Protein AF-A0A966CEP1-F1 (afdb_monomer_lite)

Structure (mmCIF, N/CA/C/O backbone):
data_AF-A0A966CEP1-F1
#
_entry.id   AF-A0A966CEP1-F1
#
loop_
_atom_site.group_PDB
_atom_site.id
_atom_site.type_symbol
_atom_site.label_atom_id
_atom_site.label_alt_id
_atom_site.label_comp_id
_atom_site.label_asym_id
_atom_site.label_entity_id
_atom_site.label_seq_id
_atom_site.pdbx_PDB_ins_code
_atom_site.Cartn_x
_atom_site.Cartn_y
_atom_site.Cartn_z
_atom_site.occupancy
_atom_site.B_iso_or_equiv
_atom_site.auth_seq_id
_atom_site.auth_comp_id
_atom_site.auth_asym_id
_atom_site.auth_atom_id
_atom_site.pdbx_PDB_model_num
ATOM 1 N N . ASP A 1 1 ? 0.788 4.257 -6.431 1.00 67.19 1 ASP A N 1
ATOM 2 C CA . ASP A 1 1 ? 0.683 2.963 -7.118 1.00 67.19 1 ASP A CA 1
ATOM 3 C C . ASP A 1 1 ? 1.953 2.121 -7.114 1.00 67.19 1 ASP A C 1
ATOM 5 O O . ASP A 1 1 ? 1.866 0.923 -7.299 1.00 67.19 1 ASP A O 1
ATOM 9 N N . ALA A 1 2 ? 3.136 2.689 -6.864 1.00 80.38 2 ALA A N 1
ATOM 10 C CA . ALA A 1 2 ? 4.328 1.896 -6.546 1.00 80.38 2 ALA A CA 1
ATOM 11 C C . ALA A 1 2 ? 4.901 2.324 -5.183 1.00 80.38 2 ALA A C 1
ATOM 13 O O . ALA A 1 2 ? 4.385 3.274 -4.593 1.00 80.38 2 ALA A O 1
ATOM 14 N N . CYS A 1 3 ? 5.925 1.614 -4.695 1.00 90.62 3 CYS A N 1
ATOM 15 C CA . CYS A 1 3 ? 6.645 1.909 -3.448 1.00 90.62 3 CYS A CA 1
ATOM 16 C C . CYS A 1 3 ? 7.240 3.325 -3.417 1.00 90.62 3 CYS A C 1
ATOM 18 O O . CYS A 1 3 ? 7.340 3.980 -4.459 1.00 90.62 3 CYS A O 1
ATOM 20 N N . ASP A 1 4 ? 7.735 3.759 -2.258 1.00 88.56 4 ASP A N 1
ATOM 21 C CA . ASP A 1 4 ? 8.322 5.096 -2.074 1.00 88.56 4 ASP A CA 1
ATOM 22 C C . ASP A 1 4 ? 9.551 5.354 -2.962 1.00 88.56 4 ASP A C 1
ATOM 24 O O . ASP A 1 4 ? 9.866 6.497 -3.289 1.00 88.56 4 ASP A O 1
ATOM 28 N N . VAL A 1 5 ? 10.188 4.290 -3.459 1.00 92.25 5 VAL A N 1
ATOM 29 C CA . VAL A 1 5 ? 11.285 4.375 -4.434 1.00 92.25 5 VAL A CA 1
ATOM 30 C C . VAL A 1 5 ? 10.770 4.542 -5.871 1.00 92.25 5 VAL A C 1
ATOM 32 O O . VAL A 1 5 ? 11.313 5.320 -6.657 1.00 92.25 5 VAL A O 1
ATOM 35 N N . CYS A 1 6 ? 9.719 3.808 -6.250 1.00 94.31 6 CYS A N 1
ATOM 36 C CA . CYS A 1 6 ? 9.284 3.692 -7.646 1.00 94.31 6 CYS A CA 1
ATOM 37 C C . CYS A 1 6 ? 8.041 4.526 -7.994 1.00 94.31 6 CYS A C 1
ATOM 39 O O . CYS A 1 6 ? 7.690 4.607 -9.175 1.00 94.31 6 CYS A O 1
ATOM 41 N N . TYR A 1 7 ? 7.362 5.150 -7.022 1.00 90.88 7 TYR A N 1
ATOM 42 C CA . TYR A 1 7 ? 6.065 5.811 -7.239 1.00 90.88 7 TYR A CA 1
ATOM 43 C C . TYR A 1 7 ? 6.100 6.874 -8.343 1.00 90.88 7 TYR A C 1
ATOM 45 O O . TYR A 1 7 ? 5.121 7.011 -9.079 1.00 90.88 7 TYR A O 1
ATOM 53 N N . ARG A 1 8 ? 7.231 7.576 -8.508 1.00 93.06 8 ARG A N 1
ATOM 54 C CA . ARG A 1 8 ? 7.419 8.622 -9.527 1.00 93.06 8 ARG A CA 1
ATOM 55 C C . ARG A 1 8 ? 7.208 8.132 -10.963 1.00 93.06 8 ARG A C 1
ATOM 57 O O . ARG A 1 8 ? 6.811 8.915 -11.816 1.00 93.06 8 ARG A O 1
ATOM 64 N N . TYR A 1 9 ? 7.427 6.840 -11.216 1.00 94.62 9 TYR A N 1
ATOM 65 C CA . TYR A 1 9 ? 7.257 6.231 -12.536 1.00 94.62 9 TYR A CA 1
ATOM 66 C C . TYR A 1 9 ? 5.812 5.820 -12.837 1.00 94.62 9 TYR A C 1
ATOM 68 O O . TYR A 1 9 ? 5.512 5.490 -13.979 1.00 94.62 9 TYR A O 1
ATOM 76 N N . LYS A 1 10 ? 4.920 5.827 -11.833 1.00 93.12 10 LYS A N 1
ATOM 77 C CA . LYS A 1 10 ? 3.476 5.558 -11.977 1.00 93.12 10 LYS A CA 1
ATOM 78 C C . LYS A 1 10 ? 3.126 4.234 -12.684 1.00 93.12 10 LYS A C 1
ATOM 80 O O . LYS A 1 10 ? 2.095 4.143 -13.334 1.00 93.12 10 LYS A O 1
ATOM 85 N N . LYS A 1 11 ? 3.970 3.202 -12.548 1.00 95.06 11 LYS A N 1
ATOM 86 C CA . LYS A 1 11 ? 3.771 1.902 -13.220 1.00 95.06 11 LYS A CA 1
ATOM 87 C C . LYS A 1 11 ? 2.938 0.882 -12.438 1.00 95.06 11 LYS A C 1
ATOM 89 O O . LYS A 1 11 ? 2.519 -0.112 -13.019 1.00 95.06 11 LYS A O 1
ATOM 94 N N . GLY A 1 12 ? 2.704 1.093 -11.144 1.00 94.25 12 GLY A N 1
ATOM 95 C CA . GLY A 1 12 ? 1.865 0.181 -10.364 1.00 94.25 12 GLY A CA 1
ATOM 96 C C . GLY A 1 12 ? 2.549 -1.125 -9.938 1.00 94.25 12 GLY A C 1
ATOM 97 O O . GLY A 1 12 ? 3.767 -1.310 -10.083 1.00 94.25 12 GLY A O 1
ATOM 98 N N . TYR A 1 13 ? 1.714 -2.050 -9.473 1.00 96.06 13 TYR A N 1
ATOM 99 C CA . TYR A 1 13 ? 2.023 -3.465 -9.285 1.00 96.06 13 TYR A CA 1
ATOM 100 C C . TYR A 1 13 ? 1.083 -4.318 -10.139 1.00 96.06 13 TYR A C 1
ATOM 102 O O . TYR A 1 13 ? 0.009 -3.865 -10.530 1.00 96.06 13 TYR A O 1
ATOM 110 N N . ARG A 1 14 ? 1.468 -5.563 -10.399 1.00 96.81 14 ARG A N 1
ATOM 111 C CA . ARG A 1 14 ? 0.571 -6.601 -10.917 1.00 96.81 14 ARG A CA 1
ATOM 112 C C . ARG A 1 14 ? 0.621 -7.820 -10.008 1.00 96.81 14 ARG A C 1
ATOM 114 O O . ARG A 1 14 ? 1.652 -8.064 -9.383 1.00 96.81 14 ARG A O 1
ATOM 121 N N . GLN A 1 15 ? -0.462 -8.580 -9.957 1.00 97.12 15 GLN A N 1
ATOM 122 C CA . GLN A 1 15 ? -0.489 -9.853 -9.247 1.00 97.12 15 GLN A CA 1
ATOM 123 C C . GLN A 1 15 ? -0.052 -10.988 -10.183 1.00 97.12 15 GLN A C 1
ATOM 125 O O . GLN A 1 15 ? -0.495 -11.057 -11.328 1.00 97.12 15 GLN A O 1
ATOM 130 N N . GLU A 1 16 ? 0.805 -11.879 -9.689 1.00 98.12 16 GLU A N 1
ATOM 131 C CA . GLU A 1 16 ? 1.212 -13.120 -10.352 1.00 98.12 16 GLU A CA 1
ATOM 132 C C . GLU A 1 16 ? 1.136 -14.273 -9.347 1.00 98.12 16 GLU A C 1
ATOM 134 O O . GLU A 1 16 ? 2.053 -14.467 -8.543 1.00 98.12 16 GLU A O 1
ATOM 139 N N . GLY A 1 17 ? 0.036 -15.031 -9.380 1.00 97.62 17 GLY A N 1
ATOM 140 C CA . GLY A 1 17 ? -0.246 -16.048 -8.365 1.00 97.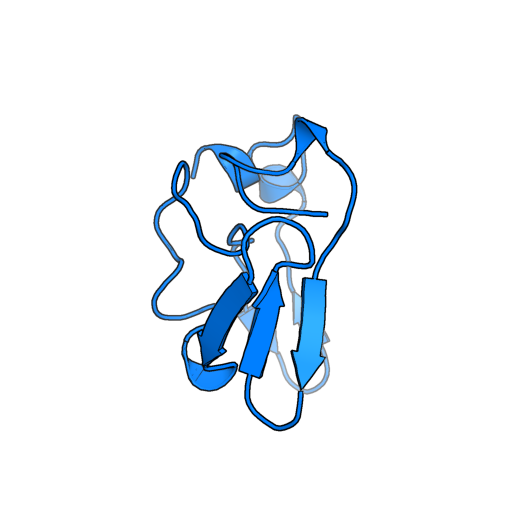62 17 GLY A CA 1
ATOM 141 C C . GLY A 1 17 ? -0.286 -15.421 -6.970 1.00 97.62 17 GLY A C 1
ATOM 142 O O . GLY A 1 17 ? -1.015 -14.452 -6.749 1.00 97.62 17 GLY A O 1
ATOM 143 N N . ASP A 1 18 ? 0.560 -15.928 -6.074 1.00 97.81 18 ASP A N 1
ATOM 144 C CA . ASP A 1 18 ? 0.664 -15.483 -4.676 1.00 97.81 18 ASP A CA 1
ATOM 145 C C . ASP A 1 18 ? 1.653 -14.326 -4.467 1.00 97.81 18 ASP A C 1
ATOM 147 O O . ASP A 1 18 ? 2.092 -14.060 -3.345 1.00 97.81 18 ASP A O 1
ATOM 151 N N . TYR A 1 19 ? 2.042 -13.635 -5.541 1.00 98.00 19 TYR A N 1
ATOM 152 C CA . TYR A 1 19 ? 2.993 -12.529 -5.488 1.00 98.00 19 TYR A CA 1
ATOM 153 C C . TYR A 1 19 ? 2.405 -11.239 -6.045 1.00 98.00 19 TYR A C 1
ATOM 155 O O . TYR A 1 19 ? 1.758 -11.228 -7.090 1.00 98.00 19 TYR A O 1
ATOM 163 N N . MET A 1 20 ? 2.754 -10.123 -5.409 1.00 96.75 20 MET A N 1
ATOM 164 C CA . MET A 1 20 ? 2.660 -8.795 -6.009 1.00 96.75 20 MET A CA 1
ATOM 165 C C . MET A 1 20 ? 4.007 -8.411 -6.618 1.00 96.75 20 MET A C 1
ATOM 167 O O . MET A 1 20 ? 5.036 -8.455 -5.945 1.00 96.75 20 MET A O 1
ATOM 171 N N . VAL A 1 21 ? 4.013 -8.025 -7.893 1.00 97.56 21 VAL A N 1
ATOM 172 C CA . VAL A 1 21 ? 5.226 -7.726 -8.666 1.00 97.56 21 VAL A CA 1
ATOM 173 C C . VAL A 1 21 ? 5.248 -6.259 -9.070 1.00 97.56 21 VAL A C 1
ATOM 175 O O . VAL A 1 21 ? 4.295 -5.753 -9.665 1.00 97.56 21 VAL A O 1
ATOM 178 N N . CYS A 1 22 ? 6.335 -5.549 -8.760 1.00 97.19 22 CYS A N 1
ATOM 179 C CA . CYS A 1 22 ? 6.490 -4.153 -9.163 1.00 97.19 22 CYS A CA 1
ATOM 180 C C . CYS A 1 22 ? 6.693 -4.055 -10.678 1.00 97.19 22 CYS A C 1
ATOM 182 O O . CYS A 1 22 ? 7.654 -4.603 -11.219 1.00 97.19 22 CYS A O 1
ATOM 184 N N . ASN A 1 23 ? 5.855 -3.276 -11.363 1.00 97.44 23 ASN A N 1
ATOM 185 C CA . ASN A 1 23 ? 5.967 -3.083 -12.813 1.00 97.44 23 ASN A CA 1
ATOM 186 C C . ASN A 1 23 ? 7.151 -2.185 -13.217 1.00 97.44 23 ASN A C 1
ATOM 188 O O . ASN A 1 23 ? 7.436 -2.038 -14.404 1.00 97.44 23 ASN A O 1
ATOM 192 N N . ASN A 1 24 ? 7.829 -1.554 -12.250 1.00 97.12 24 ASN A N 1
ATOM 193 C CA . ASN A 1 24 ? 9.010 -0.735 -12.513 1.00 97.12 24 ASN A CA 1
ATOM 194 C C . ASN A 1 24 ? 10.331 -1.495 -12.337 1.00 97.12 24 ASN A C 1
ATOM 196 O O . ASN A 1 24 ? 11.151 -1.465 -13.245 1.00 97.12 24 ASN A O 1
ATOM 200 N N . CYS A 1 25 ? 10.546 -2.141 -11.185 1.00 96.38 25 CYS A N 1
ATOM 201 C CA . CYS A 1 25 ? 11.820 -2.801 -10.862 1.00 96.38 25 CYS A CA 1
ATOM 202 C C . CYS A 1 25 ? 11.766 -4.336 -10.877 1.00 96.38 25 CYS A C 1
ATOM 204 O O . CYS A 1 25 ? 12.803 -4.969 -10.732 1.00 96.38 25 CYS A O 1
ATOM 206 N N . GLY A 1 26 ? 10.585 -4.946 -11.022 1.00 97.00 26 GLY A N 1
ATOM 207 C CA . GLY A 1 26 ? 10.436 -6.403 -11.068 1.00 97.00 26 GLY A CA 1
ATOM 208 C C . GLY A 1 26 ? 10.488 -7.118 -9.713 1.00 97.00 26 GLY A C 1
ATOM 209 O O . GLY A 1 26 ? 10.258 -8.325 -9.682 1.00 97.00 26 GLY A O 1
ATOM 210 N N . ASN A 1 27 ? 10.728 -6.410 -8.600 1.00 96.50 27 ASN A N 1
ATOM 211 C CA . ASN A 1 27 ? 10.681 -7.012 -7.263 1.00 96.50 27 ASN A CA 1
ATOM 212 C C . ASN A 1 27 ? 9.336 -7.697 -7.001 1.00 96.50 27 ASN A C 1
ATOM 214 O O . ASN A 1 27 ? 8.281 -7.169 -7.369 1.00 96.50 27 ASN A O 1
ATOM 218 N N . ARG A 1 28 ? 9.402 -8.847 -6.325 1.00 97.25 28 ARG A N 1
ATOM 219 C CA . ARG A 1 28 ? 8.268 -9.715 -6.001 1.00 97.25 28 ARG A CA 1
ATOM 220 C C . ARG A 1 28 ? 8.075 -9.749 -4.488 1.00 97.25 28 ARG A C 1
ATOM 222 O O . ARG A 1 28 ? 9.040 -9.964 -3.760 1.00 97.25 28 ARG A O 1
ATOM 229 N N . TYR A 1 29 ? 6.839 -9.585 -4.041 1.00 96.12 29 TYR A N 1
ATOM 230 C CA . TYR A 1 29 ? 6.462 -9.603 -2.629 1.00 96.12 29 TYR A CA 1
ATOM 231 C C . TYR A 1 29 ? 5.406 -10.688 -2.423 1.00 96.12 29 TYR A C 1
ATOM 233 O O . TYR A 1 29 ? 4.391 -10.648 -3.126 1.00 96.12 29 TYR A O 1
ATOM 24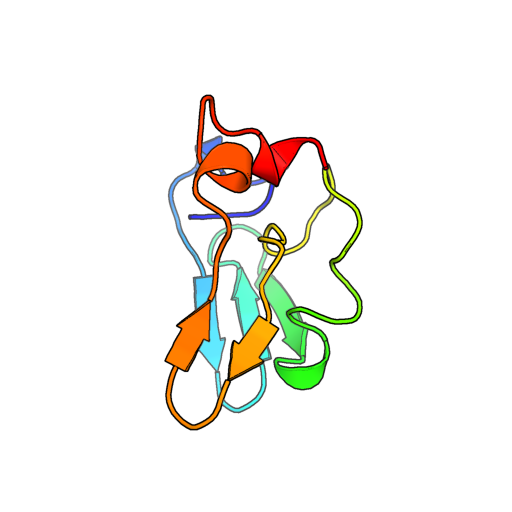1 N N . PRO A 1 30 ? 5.616 -11.656 -1.515 1.00 97.06 30 PRO A N 1
ATOM 242 C CA . PRO A 1 30 ? 4.582 -12.622 -1.166 1.00 97.06 30 PRO A CA 1
ATOM 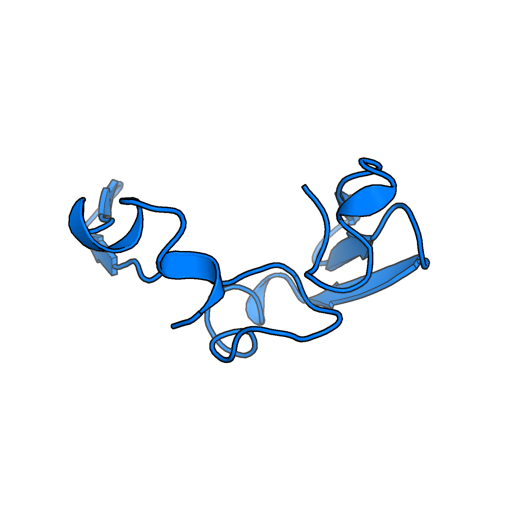243 C C . PRO A 1 30 ? 3.332 -11.893 -0.670 1.00 97.06 30 PRO A C 1
ATOM 245 O O . PRO A 1 30 ? 3.431 -11.005 0.177 1.00 97.06 30 PRO A O 1
ATOM 248 N N . MET A 1 31 ? 2.155 -12.270 -1.165 1.00 94.81 31 MET A N 1
ATOM 249 C CA . MET A 1 31 ? 0.892 -11.649 -0.750 1.00 94.81 31 MET A CA 1
ATOM 250 C C . MET A 1 31 ? 0.647 -11.788 0.753 1.00 94.81 31 MET A C 1
ATOM 252 O O . MET A 1 31 ? 0.156 -10.855 1.376 1.00 94.81 31 MET A O 1
ATOM 256 N N . VAL A 1 32 ? 1.065 -12.909 1.345 1.00 94.88 32 VAL A N 1
ATOM 257 C CA . VAL A 1 32 ? 0.992 -13.158 2.796 1.00 94.88 32 VAL A CA 1
ATOM 258 C C . VAL A 1 32 ? 1.835 -12.182 3.633 1.00 94.88 32 VAL A C 1
ATOM 260 O O . VAL A 1 32 ? 1.553 -11.986 4.814 1.00 94.88 32 VAL A O 1
ATOM 263 N N . GLY A 1 33 ? 2.843 -11.550 3.021 1.00 92.56 33 GLY A N 1
ATOM 264 C CA . GLY A 1 33 ? 3.683 -10.517 3.633 1.00 92.56 33 GLY A CA 1
ATOM 265 C C . GLY A 1 33 ? 3.056 -9.114 3.594 1.00 92.56 33 GLY A C 1
ATOM 266 O O . GLY A 1 33 ? 3.512 -8.198 4.284 1.00 92.56 33 GLY A O 1
ATOM 267 N N . LEU A 1 34 ? 2.010 -8.910 2.786 1.00 91.12 34 LEU A N 1
ATOM 268 C CA . LEU A 1 34 ? 1.343 -7.616 2.647 1.00 91.12 34 LEU A CA 1
ATOM 269 C C . LEU A 1 34 ? 0.379 -7.399 3.815 1.00 91.12 34 LEU A C 1
ATOM 271 O O . LEU A 1 34 ? -0.534 -8.183 4.047 1.00 91.12 34 LEU A O 1
ATOM 275 N N . GLY A 1 35 ? 0.587 -6.317 4.560 1.00 88.25 35 GLY A N 1
ATOM 276 C CA . GLY A 1 35 ? -0.114 -6.034 5.812 1.00 88.25 35 GLY A CA 1
ATOM 277 C C . GLY A 1 35 ? 0.580 -6.597 7.058 1.00 88.25 35 GLY A C 1
ATOM 278 O O . GLY A 1 35 ? 0.183 -6.273 8.179 1.00 88.25 35 GLY A O 1
ATOM 279 N N . THR A 1 36 ? 1.625 -7.414 6.891 1.00 89.81 36 THR A N 1
ATOM 280 C CA . THR A 1 36 ? 2.321 -8.106 7.987 1.00 89.81 36 THR A CA 1
ATOM 281 C C . THR A 1 36 ? 3.791 -7.698 8.074 1.00 89.81 36 THR A C 1
ATOM 283 O O . THR A 1 36 ? 4.212 -7.194 9.115 1.00 89.81 36 THR A O 1
ATOM 286 N N . GLU A 1 37 ? 4.544 -7.847 6.985 1.00 91.25 37 GLU A N 1
ATOM 287 C CA . GLU A 1 37 ? 5.988 -7.584 6.909 1.00 91.25 37 GLU A CA 1
ATOM 288 C C . GLU A 1 37 ? 6.296 -6.147 6.472 1.00 91.25 37 GLU A C 1
ATOM 290 O O . GLU A 1 37 ? 7.285 -5.553 6.895 1.00 91.25 37 GLU A O 1
ATOM 295 N N . ASN A 1 38 ? 5.417 -5.546 5.669 1.00 89.62 38 ASN A N 1
ATOM 296 C CA . ASN A 1 38 ? 5.619 -4.220 5.081 1.00 89.62 38 ASN A CA 1
ATOM 297 C C . ASN A 1 38 ? 5.185 -3.054 5.980 1.00 89.62 38 ASN A C 1
ATOM 299 O O . ASN A 1 38 ? 4.924 -1.967 5.476 1.00 89.62 38 ASN A O 1
ATOM 303 N N . LYS A 1 39 ? 5.087 -3.268 7.298 1.00 88.00 39 LYS A N 1
ATOM 304 C CA . LYS A 1 39 ? 4.531 -2.286 8.245 1.00 88.00 39 LYS A CA 1
ATOM 305 C C . LYS A 1 39 ? 5.369 -1.022 8.408 1.00 88.00 39 LYS A C 1
ATOM 307 O O . LYS A 1 39 ? 4.841 -0.038 8.902 1.00 88.00 39 LYS A O 1
ATOM 312 N N . ASN A 1 40 ? 6.641 -1.063 8.013 1.00 85.38 40 ASN A N 1
ATOM 313 C CA . ASN A 1 40 ? 7.524 0.095 8.047 1.00 85.38 40 ASN A CA 1
ATOM 314 C C . ASN A 1 40 ? 7.473 0.844 6.701 1.00 85.38 40 ASN A C 1
ATOM 316 O O . ASN A 1 40 ? 7.610 0.209 5.648 1.00 85.38 40 ASN A O 1
ATOM 320 N N . PRO A 1 41 ? 7.337 2.177 6.711 1.00 81.50 41 PRO A N 1
ATOM 321 C CA . PRO A 1 41 ? 7.237 2.995 5.509 1.00 81.50 41 PRO A CA 1
ATOM 322 C C . PRO A 1 41 ? 8.627 3.289 4.914 1.00 81.50 41 PRO A C 1
ATOM 324 O O . PRO A 1 41 ? 9.661 2.984 5.512 1.00 81.50 41 PRO A O 1
ATOM 327 N N . GLY A 1 42 ? 8.681 3.923 3.738 1.00 80.94 42 GLY A N 1
ATOM 328 C CA . GLY A 1 42 ? 9.912 4.494 3.173 1.00 80.94 42 GLY A CA 1
ATOM 329 C C . GLY A 1 42 ? 10.784 3.530 2.362 1.00 80.94 42 GLY A C 1
ATOM 330 O O . GLY A 1 42 ? 11.883 3.897 1.947 1.00 80.94 42 GLY A O 1
ATOM 331 N N . GLY A 1 43 ? 10.325 2.299 2.126 1.00 88.00 43 GLY A N 1
ATOM 332 C CA . GLY A 1 43 ? 11.115 1.234 1.503 1.00 88.00 43 GLY A CA 1
ATOM 333 C C . GLY A 1 43 ? 10.742 0.900 0.058 1.00 88.00 43 GLY A C 1
ATOM 334 O O . GLY A 1 43 ? 9.736 1.347 -0.496 1.00 88.00 43 GLY A O 1
ATOM 335 N N . CYS A 1 44 ? 11.542 0.026 -0.560 1.00 91.75 44 CYS A N 1
ATOM 336 C CA . CYS A 1 44 ? 11.174 -0.650 -1.806 1.00 91.75 44 CYS A CA 1
ATOM 337 C C . CYS A 1 44 ? 10.213 -1.811 -1.500 1.00 91.75 44 CYS A C 1
ATOM 339 O O . CYS A 1 44 ? 10.592 -2.970 -1.623 1.00 91.75 44 CYS A O 1
ATOM 341 N N . TRP A 1 45 ? 9.006 -1.475 -1.040 1.00 92.19 45 TRP A N 1
ATOM 342 C CA . TRP A 1 45 ? 7.901 -2.384 -0.716 1.00 92.19 45 TRP A CA 1
ATOM 343 C C . TRP A 1 45 ? 6.552 -1.699 -1.003 1.00 92.19 45 TRP A C 1
ATOM 345 O O . TRP A 1 45 ? 6.484 -0.465 -0.988 1.00 92.19 45 TRP A O 1
ATOM 355 N N . PRO A 1 46 ? 5.462 -2.439 -1.292 1.00 91.88 46 PRO A N 1
ATOM 356 C CA . PRO A 1 46 ? 4.120 -1.863 -1.301 1.00 91.88 46 PRO A CA 1
ATOM 357 C C . PRO A 1 46 ? 3.856 -1.115 0.008 1.00 91.88 46 PRO A C 1
ATOM 359 O O . PRO A 1 46 ? 4.178 -1.628 1.077 1.00 91.88 46 PRO A O 1
ATOM 362 N N . GLY A 1 47 ? 3.308 0.098 -0.074 1.00 89.25 47 GLY A N 1
ATOM 363 C CA . GLY A 1 47 ? 3.075 0.906 1.121 1.00 89.25 47 GLY A CA 1
ATOM 364 C C . GLY A 1 47 ? 1.998 0.288 2.012 1.00 89.25 47 GLY A C 1
ATOM 365 O O . GLY A 1 47 ? 0.997 -0.229 1.510 1.00 89.25 47 GLY A O 1
ATOM 366 N N . TYR A 1 48 ? 2.221 0.320 3.322 1.00 90.50 48 TYR A N 1
ATOM 367 C CA . TYR A 1 48 ? 1.288 -0.206 4.309 1.00 90.50 48 TYR A CA 1
ATOM 368 C C . TYR A 1 48 ? 0.257 0.847 4.710 1.00 90.50 48 TYR A C 1
ATOM 370 O O . TYR A 1 48 ? 0.572 2.015 4.907 1.00 90.50 48 TYR A O 1
ATOM 378 N N . LEU A 1 49 ? -0.995 0.412 4.830 1.00 90.44 49 LEU A N 1
ATOM 379 C CA . LEU A 1 49 ? -2.089 1.215 5.352 1.00 90.44 49 LEU A CA 1
ATOM 380 C C . LEU A 1 49 ? -2.656 0.479 6.567 1.00 90.44 49 LEU A C 1
ATOM 382 O O . LEU A 1 49 ? -3.207 -0.611 6.383 1.00 90.44 49 LEU A O 1
ATOM 386 N N . PRO A 1 50 ? -2.524 1.031 7.788 1.00 91.19 50 PRO A N 1
ATOM 387 C CA . PRO A 1 50 ? -3.082 0.411 8.979 1.00 91.19 50 PRO A CA 1
ATOM 388 C C . PRO A 1 50 ? -4.568 0.101 8.810 1.00 91.19 50 PRO A C 1
ATOM 390 O O . PRO A 1 50 ? -5.371 0.964 8.451 1.00 91.19 50 PRO A O 1
ATOM 393 N N . ASN A 1 51 ? -4.924 -1.156 9.049 1.00 92.81 51 ASN A N 1
ATOM 394 C CA . ASN A 1 51 ? -6.284 -1.648 8.907 1.00 92.81 51 ASN A CA 1
ATOM 395 C C . ASN A 1 51 ? -6.549 -2.801 9.882 1.00 92.81 51 ASN A C 1
ATOM 397 O O . ASN A 1 51 ? -5.616 -3.399 10.422 1.00 92.81 51 ASN A O 1
ATOM 401 N N . ILE A 1 52 ? -7.827 -3.096 10.102 1.00 94.00 52 ILE A N 1
ATOM 402 C CA . ILE A 1 52 ? -8.289 -4.294 10.808 1.00 94.00 52 ILE A CA 1
ATOM 403 C C . ILE A 1 52 ? -9.372 -4.985 9.982 1.00 94.00 52 ILE A C 1
ATOM 4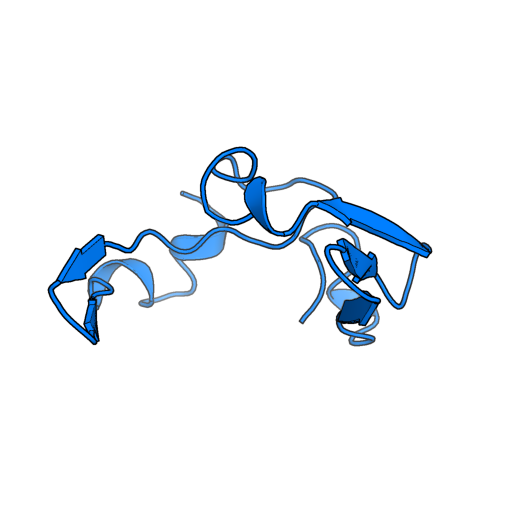05 O O . ILE A 1 52 ? -10.136 -4.325 9.275 1.00 94.00 52 ILE A O 1
ATOM 409 N N . ILE A 1 53 ? -9.461 -6.307 10.101 1.00 93.81 53 ILE A N 1
ATOM 410 C CA . ILE A 1 53 ? -10.535 -7.096 9.494 1.00 93.81 53 ILE A CA 1
ATOM 411 C C . ILE A 1 53 ? -11.645 -7.277 10.528 1.00 93.81 53 ILE A C 1
ATOM 413 O O . ILE A 1 53 ? -11.392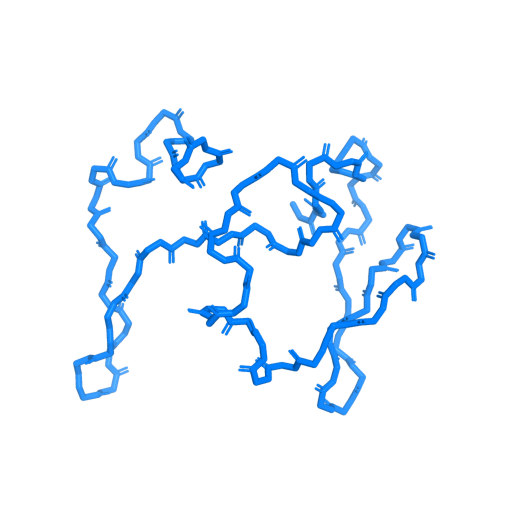 -7.766 11.630 1.00 93.81 53 ILE A O 1
ATOM 417 N N . GLN A 1 54 ? -12.868 -6.883 10.181 1.00 96.69 54 GLN A N 1
ATOM 418 C CA . GLN A 1 54 ? -14.055 -7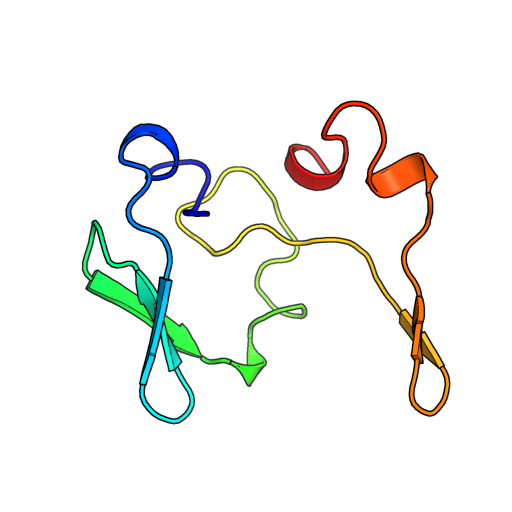.080 11.009 1.00 96.69 54 GLN A CA 1
ATOM 419 C C . GLN A 1 54 ? -15.158 -7.745 10.180 1.00 96.69 54 GLN A C 1
ATOM 421 O O . GLN A 1 54 ? -15.898 -7.080 9.449 1.00 96.69 54 GLN A O 1
ATOM 426 N N . GLY A 1 55 ? -15.264 -9.071 10.310 1.00 96.00 55 GLY A N 1
ATOM 427 C CA . GLY A 1 55 ? -16.113 -9.886 9.440 1.00 96.00 55 GLY A CA 1
ATOM 428 C C . GLY A 1 55 ? -15.649 -9.759 7.992 1.00 96.00 55 GLY A C 1
ATOM 429 O O . GLY A 1 55 ? -14.468 -9.939 7.710 1.00 96.00 55 GLY A O 1
ATOM 430 N N . ASP A 1 56 ? -16.562 -9.359 7.111 1.00 96.81 56 ASP A N 1
ATOM 431 C CA . ASP A 1 56 ? -16.286 -9.152 5.683 1.00 96.81 56 ASP A CA 1
ATOM 432 C C . ASP A 1 56 ? -15.751 -7.746 5.358 1.00 96.81 56 ASP A C 1
ATOM 434 O O . ASP A 1 56 ? -15.570 -7.393 4.193 1.00 96.81 56 ASP A O 1
ATOM 438 N N . ASN A 1 57 ? -15.510 -6.913 6.377 1.00 95.94 57 ASN A N 1
ATOM 439 C CA . ASN A 1 57 ? -15.086 -5.529 6.193 1.00 95.94 57 ASN A CA 1
ATOM 440 C C . ASN A 1 57 ? -13.605 -5.331 6.518 1.00 95.94 57 ASN A C 1
ATOM 442 O O . ASN A 1 57 ? -13.103 -5.811 7.535 1.00 95.94 57 ASN A O 1
ATOM 446 N N . VAL A 1 58 ? -12.941 -4.513 5.699 1.00 94.31 58 VAL A N 1
ATOM 447 C CA . VAL A 1 58 ? -11.637 -3.917 6.013 1.00 94.31 58 VAL A CA 1
ATOM 448 C C . VAL A 1 58 ? -11.884 -2.526 6.586 1.00 94.31 58 VAL A C 1
ATOM 450 O O . VAL A 1 58 ? -12.373 -1.637 5.888 1.00 94.31 58 VAL A O 1
ATOM 453 N N . LEU A 1 59 ? -11.557 -2.325 7.860 1.00 96.12 59 LEU A N 1
ATOM 454 C CA . LEU A 1 59 ? -11.716 -1.038 8.525 1.00 96.12 59 LEU A CA 1
ATOM 455 C C . LEU A 1 59 ? -10.396 -0.280 8.547 1.00 96.12 59 LEU A C 1
ATOM 457 O O . LEU A 1 59 ? -9.373 -0.789 9.003 1.00 96.12 59 LEU A O 1
ATOM 461 N N . ILE A 1 60 ? -10.451 0.966 8.092 1.00 94.38 60 ILE A N 1
ATOM 462 C CA . ILE A 1 60 ? -9.320 1.889 8.021 1.00 94.38 60 ILE A CA 1
ATOM 463 C C . ILE A 1 60 ? -9.722 3.144 8.786 1.00 94.38 60 ILE A C 1
ATOM 465 O O . ILE A 1 60 ? -10.813 3.685 8.578 1.00 94.38 60 ILE A O 1
ATOM 469 N N . LYS A 1 61 ? -8.857 3.635 9.677 1.00 94.88 61 LYS A N 1
ATOM 470 C CA . LYS A 1 61 ? -9.137 4.896 10.365 1.00 94.88 61 LYS A CA 1
ATOM 471 C C . LYS A 1 61 ? -9.008 6.037 9.370 1.00 94.88 61 LYS A C 1
ATOM 473 O O . LYS A 1 61 ? -7.993 6.172 8.692 1.00 94.88 61 LYS A O 1
ATOM 478 N N . LYS A 1 62 ? -10.004 6.922 9.345 1.00 95.06 62 LYS A N 1
ATOM 479 C CA . LYS A 1 62 ? -9.969 8.124 8.504 1.00 95.06 62 LYS A CA 1
ATOM 480 C C . LYS A 1 62 ? -8.692 8.947 8.730 1.00 95.06 62 LYS A C 1
ATOM 482 O O . LYS A 1 62 ? -8.083 9.392 7.764 1.00 95.06 62 LYS A O 1
ATOM 487 N N . SER A 1 63 ? -8.247 9.064 9.982 1.00 93.94 63 SER A N 1
ATOM 488 C CA . SER A 1 63 ? -7.016 9.774 10.356 1.00 93.94 63 SER A CA 1
ATOM 489 C C . SER A 1 63 ? -5.753 9.233 9.680 1.00 93.94 63 SER A C 1
ATOM 491 O O . SER A 1 63 ? -4.808 9.989 9.486 1.00 93.94 63 SER A O 1
ATOM 493 N N . ASP A 1 64 ? -5.719 7.947 9.317 1.00 90.88 64 ASP A N 1
ATOM 494 C CA . ASP A 1 64 ? -4.557 7.328 8.669 1.00 90.88 64 ASP A CA 1
ATOM 495 C C . ASP A 1 64 ? -4.513 7.645 7.159 1.00 90.88 64 ASP A C 1
ATOM 497 O O . ASP A 1 64 ? -3.453 7.588 6.535 1.00 90.88 64 ASP A O 1
ATOM 501 N N . LEU A 1 65 ? -5.644 8.057 6.571 1.00 90.12 65 LEU A N 1
ATOM 502 C CA . LEU A 1 65 ? -5.751 8.485 5.171 1.00 90.12 65 LEU A CA 1
ATOM 503 C C . LEU A 1 65 ? -5.458 9.978 4.976 1.00 90.12 65 LEU A C 1
ATOM 505 O O . LEU A 1 65 ? -4.987 10.389 3.912 1.00 90.12 65 LEU A O 1
ATOM 509 N N . GLU A 1 66 ? -5.749 10.796 5.984 1.00 93.56 66 GLU A N 1
ATOM 510 C CA . GLU A 1 66 ? -5.599 12.248 5.915 1.00 93.56 66 GLU A CA 1
ATOM 511 C C . GLU A 1 66 ? -4.140 12.651 5.659 1.00 93.56 66 GLU A C 1
ATOM 513 O O . GLU A 1 66 ? -3.205 12.084 6.221 1.00 93.56 66 GLU A O 1
ATOM 518 N N . ASN A 1 67 ? -3.934 13.637 4.779 1.00 87.12 67 ASN A N 1
ATOM 519 C CA . ASN A 1 67 ? -2.618 14.200 4.449 1.00 87.12 67 ASN A CA 1
ATOM 520 C C . ASN A 1 67 ? -1.549 13.167 4.031 1.00 87.12 67 ASN A C 1
ATOM 522 O O . ASN A 1 67 ? -0.358 13.407 4.210 1.00 87.12 67 ASN A O 1
ATOM 526 N N . ASN A 1 68 ? -1.954 12.024 3.459 1.00 81.06 68 ASN A N 1
ATOM 527 C CA . ASN A 1 68 ? -1.064 10.897 3.136 1.00 81.06 68 ASN A CA 1
ATOM 528 C C . ASN A 1 68 ? -0.306 10.331 4.352 1.00 81.06 68 ASN A C 1
ATOM 530 O O . ASN A 1 68 ? 0.791 9.796 4.187 1.00 81.06 68 ASN A O 1
ATOM 534 N N . ARG A 1 69 ? -0.878 10.430 5.561 1.00 83.56 69 ARG A N 1
ATOM 535 C CA . ARG A 1 69 ? -0.243 9.987 6.811 1.00 83.56 69 ARG A CA 1
ATOM 536 C C . ARG A 1 69 ? 0.243 8.538 6.741 1.00 83.56 69 ARG A C 1
ATOM 538 O O . ARG A 1 69 ? 1.348 8.265 7.184 1.00 83.56 69 ARG A O 1
ATOM 545 N N . TRP A 1 70 ? -0.505 7.642 6.100 1.00 81.94 70 TRP A N 1
ATOM 546 C CA . TRP A 1 70 ? -0.107 6.245 5.878 1.00 81.94 70 TRP A CA 1
ATOM 547 C C . TRP A 1 70 ? 1.268 6.043 5.218 1.00 81.94 70 TRP A C 1
ATOM 549 O O . TRP A 1 70 ? 1.852 4.980 5.366 1.00 81.94 70 TRP A O 1
ATOM 559 N N . ARG A 1 71 ? 1.816 7.037 4.508 1.00 78.50 71 ARG A N 1
ATOM 560 C CA . ARG A 1 71 ? 3.153 6.939 3.894 1.00 78.50 71 ARG A CA 1
ATOM 561 C C . ARG A 1 71 ? 4.312 7.183 4.857 1.00 78.50 71 ARG A C 1
ATOM 563 O O . ARG A 1 71 ? 5.459 7.031 4.459 1.00 78.50 71 ARG A O 1
ATOM 570 N N . VAL A 1 72 ? 4.029 7.640 6.072 1.00 71.06 72 VAL A N 1
ATOM 571 C CA . VAL A 1 72 ? 5.040 8.032 7.066 1.00 71.06 72 VAL A CA 1
ATOM 572 C C . VAL A 1 72 ? 4.833 7.350 8.422 1.00 71.06 72 VAL A C 1
ATOM 574 O O . VAL A 1 72 ? 5.523 7.704 9.375 1.00 71.06 72 VAL A O 1
ATOM 577 N N . LEU A 1 73 ? 3.873 6.421 8.514 1.00 59.53 73 LEU A N 1
ATOM 578 C CA . LEU A 1 73 ? 3.565 5.626 9.709 1.00 59.53 73 LEU A CA 1
ATOM 579 C C . LEU A 1 73 ? 4.430 4.381 9.790 1.00 59.53 73 LEU A C 1
ATOM 581 O O . LEU A 1 73 ? 4.475 3.688 8.754 1.00 59.53 73 LEU A O 1
#

Sequence (73 aa):
DACDVCYRYKKGYRQEGDYMVCNNCGNRYPMVGLGTENKNPGGCWPGYLPNIIQGDNVLIKKSDLENNRWRVL

Foldseek 3Di:
DFALVCVVVVQAWDDDPQWTAGRPPGDTDGVVCAQPVQQAADDRDPQHFDWDDDPPDTDGDPVSPPPVVSRHD

Radius of gyration: 12.68 Å; chains: 1; bounding box: 28×30×24 Å

pLDDT: mean 91.34, std 7.15, range [59.53, 98.12]

Secondary structure (DSSP, 8-state):
---TTTGGG---EEEETTEEEETTT--EEEGGGTTTT--SSSSSSPPP---EEETTEEE--HHHHGGGGGG--